Protein AF-A0A2E3FPW9-F1 (afdb_monomer_lite)

Structure (mmCIF, N/CA/C/O backbone):
data_AF-A0A2E3FPW9-F1
#
_entry.id   AF-A0A2E3FPW9-F1
#
loop_
_atom_site.group_PDB
_atom_site.id
_atom_site.type_symbol
_atom_site.label_atom_id
_atom_site.label_alt_id
_atom_site.label_comp_id
_atom_site.label_asym_id
_atom_site.label_entity_id
_atom_site.label_seq_id
_atom_site.pdbx_PDB_ins_code
_atom_site.Cartn_x
_atom_site.Cartn_y
_atom_site.Cartn_z
_atom_site.occupancy
_atom_site.B_iso_or_equiv
_atom_site.auth_seq_id
_atom_site.auth_comp_id
_atom_site.auth_asym_id
_atom_site.auth_atom_id
_atom_site.pdbx_PDB_model_num
ATOM 1 N N . MET A 1 1 ? -1.563 -15.807 -39.667 1.00 46.03 1 MET A N 1
ATOM 2 C CA . MET A 1 1 ? -0.757 -15.283 -38.542 1.00 46.03 1 MET A CA 1
ATOM 3 C C . MET A 1 1 ? -1.660 -14.359 -37.747 1.00 46.03 1 MET A C 1
ATOM 5 O O . MET A 1 1 ? -1.744 -13.180 -38.054 1.00 46.03 1 MET A O 1
ATOM 9 N N . ASN A 1 2 ? -2.432 -14.910 -36.811 1.00 40.50 2 ASN A N 1
ATOM 10 C CA . ASN A 1 2 ? -3.457 -14.133 -36.115 1.00 40.50 2 ASN A CA 1
ATOM 11 C C . ASN A 1 2 ? -2.814 -13.525 -34.871 1.00 40.50 2 ASN A C 1
ATOM 13 O O . ASN A 1 2 ? -2.562 -14.224 -33.889 1.00 40.50 2 ASN A O 1
ATOM 17 N N . ALA A 1 3 ? -2.474 -12.240 -34.967 1.00 49.78 3 ALA A N 1
ATOM 18 C CA . ALA A 1 3 ? -1.963 -11.455 -33.859 1.00 49.78 3 ALA A CA 1
ATOM 19 C C . ALA A 1 3 ? -3.011 -11.455 -32.740 1.00 49.78 3 ALA A C 1
ATOM 21 O O . ALA A 1 3 ? -4.099 -10.898 -32.872 1.00 49.78 3 ALA A O 1
ATOM 22 N N . ARG A 1 4 ? -2.686 -12.154 -31.653 1.00 55.84 4 ARG A N 1
ATOM 23 C CA . ARG A 1 4 ? -3.481 -12.201 -30.432 1.00 55.84 4 ARG A CA 1
ATOM 24 C C . ARG A 1 4 ? -3.487 -10.784 -29.861 1.00 55.84 4 ARG A C 1
ATOM 26 O O . ARG A 1 4 ? -2.462 -10.331 -29.355 1.00 55.84 4 ARG A O 1
ATOM 33 N N . ILE A 1 5 ? -4.615 -10.090 -30.000 1.00 54.59 5 ILE A N 1
ATOM 34 C CA . ILE A 1 5 ? -4.920 -8.857 -29.274 1.00 54.59 5 ILE A CA 1
ATOM 35 C C . ILE A 1 5 ? -4.732 -9.188 -27.790 1.00 54.59 5 ILE A C 1
ATOM 37 O O . ILE A 1 5 ? -5.544 -9.897 -27.201 1.00 54.59 5 ILE A O 1
ATOM 41 N N . LYS A 1 6 ? -3.604 -8.778 -27.203 1.00 56.56 6 LYS A N 1
ATOM 42 C CA . LYS A 1 6 ? -3.434 -8.809 -25.752 1.00 56.56 6 LYS A CA 1
ATOM 43 C C . LYS A 1 6 ? -4.162 -7.577 -25.241 1.00 56.56 6 LYS A C 1
ATOM 45 O O . LYS A 1 6 ? -3.653 -6.469 -25.389 1.00 56.56 6 LYS A O 1
ATOM 50 N N . ASN A 1 7 ? -5.374 -7.771 -24.729 1.00 42.84 7 ASN A N 1
ATOM 51 C CA . ASN A 1 7 ? -6.084 -6.750 -23.973 1.00 42.84 7 ASN A CA 1
ATOM 52 C C . ASN A 1 7 ? -5.177 -6.313 -22.814 1.00 42.84 7 ASN A C 1
ATOM 54 O O . ASN A 1 7 ? -4.940 -7.073 -21.881 1.00 42.84 7 ASN A O 1
ATOM 58 N N . LEU A 1 8 ? -4.619 -5.107 -22.903 1.00 51.00 8 LEU A N 1
ATOM 59 C CA . LEU A 1 8 ? -3.806 -4.476 -21.861 1.00 51.00 8 LEU A CA 1
ATOM 60 C C . LEU A 1 8 ? -4.721 -3.980 -20.727 1.00 51.00 8 LEU A C 1
ATOM 62 O O . LEU A 1 8 ? -4.841 -2.776 -20.512 1.00 51.00 8 LEU A O 1
ATOM 66 N N . GLY A 1 9 ? -5.441 -4.889 -20.064 1.00 45.94 9 GLY A N 1
ATOM 67 C CA . GLY A 1 9 ? -6.445 -4.495 -19.070 1.00 45.94 9 GLY A CA 1
ATOM 68 C C . GLY A 1 9 ? -7.058 -5.598 -18.205 1.00 45.94 9 GLY A C 1
ATOM 69 O O . GLY A 1 9 ? -8.015 -5.306 -17.498 1.00 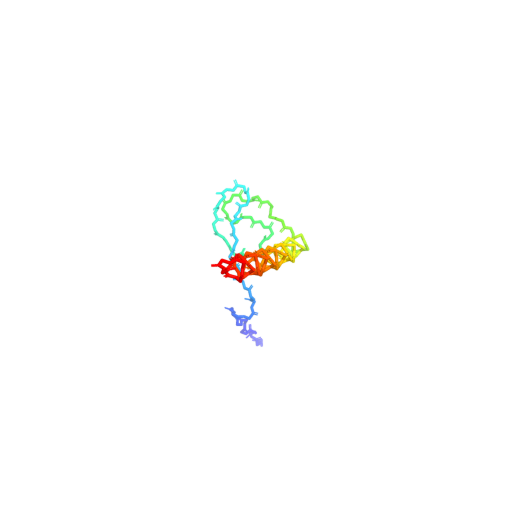45.94 9 GLY A O 1
ATOM 70 N N . GLU A 1 10 ? -6.547 -6.833 -18.240 1.00 49.56 10 GLU A N 1
ATOM 71 C CA . GLU A 1 10 ? -7.043 -7.945 -17.398 1.00 49.56 10 GLU A CA 1
ATOM 72 C C . GLU A 1 10 ? -6.099 -8.288 -16.229 1.00 49.56 10 GLU A C 1
ATOM 74 O O . GLU A 1 10 ? -6.442 -9.080 -15.353 1.00 49.56 10 GLU A O 1
ATOM 79 N N . ASP A 1 11 ? -4.934 -7.642 -16.164 1.00 57.16 11 ASP A N 1
ATOM 80 C CA . ASP A 1 11 ? -4.002 -7.758 -15.051 1.00 57.16 11 ASP A CA 1
ATOM 81 C C . ASP A 1 11 ? -4.403 -6.715 -13.997 1.00 57.16 11 ASP A C 1
ATOM 83 O O . ASP A 1 11 ? -4.433 -5.521 -14.292 1.00 57.16 11 ASP A O 1
ATOM 87 N N . GLY A 1 12 ? -4.718 -7.121 -12.766 1.00 58.22 12 GLY A N 1
ATOM 88 C CA . GLY A 1 12 ? -4.942 -6.214 -11.634 1.00 58.22 12 GLY A CA 1
ATOM 89 C C . GLY A 1 12 ? -3.670 -5.451 -11.241 1.00 58.22 12 GLY A C 1
ATOM 90 O O . GLY A 1 12 ? -3.123 -5.669 -10.161 1.00 58.22 12 GLY A O 1
ATOM 91 N N . ILE A 1 13 ? -3.171 -4.581 -12.125 1.00 61.97 13 ILE A N 1
ATOM 92 C CA . ILE A 1 13 ? -1.926 -3.832 -11.970 1.00 61.97 13 ILE A CA 1
ATOM 93 C C . ILE A 1 13 ? -2.147 -2.779 -10.888 1.00 61.97 13 ILE A C 1
ATOM 95 O O . ILE A 1 13 ? -2.547 -1.642 -11.138 1.00 61.97 13 ILE A O 1
ATOM 99 N N . SER A 1 14 ? -1.886 -3.180 -9.650 1.00 76.81 14 SER A N 1
ATOM 100 C CA . SER A 1 14 ? -1.683 -2.246 -8.549 1.00 76.81 14 SER A CA 1
ATOM 101 C C . SER A 1 14 ? -0.446 -1.373 -8.821 1.00 76.81 14 SER A C 1
ATOM 103 O O . SER A 1 14 ? 0.441 -1.750 -9.586 1.00 76.81 14 SER A O 1
ATOM 105 N N . MET A 1 15 ? -0.402 -0.163 -8.265 1.00 89.50 15 MET A N 1
ATOM 106 C CA . MET A 1 15 ? 0.769 0.715 -8.374 1.00 89.50 15 MET A CA 1
ATOM 107 C C . MET A 1 15 ? 1.677 0.502 -7.166 1.00 89.50 15 MET A C 1
ATOM 109 O O . MET A 1 15 ? 1.192 0.400 -6.039 1.00 89.50 15 MET A O 1
ATOM 113 N N . ALA A 1 16 ? 2.987 0.476 -7.397 1.00 90.19 16 ALA A N 1
ATOM 114 C CA . ALA A 1 16 ? 3.995 0.345 -6.354 1.00 90.19 16 ALA A CA 1
ATOM 115 C C . ALA A 1 16 ? 5.113 1.379 -6.533 1.00 90.19 16 ALA A C 1
ATOM 117 O O . ALA A 1 16 ? 5.408 1.844 -7.637 1.00 90.19 16 ALA A O 1
ATOM 118 N N . PHE A 1 17 ? 5.760 1.733 -5.427 1.00 93.69 17 PHE A N 1
ATOM 119 C CA . PHE A 1 17 ? 6.930 2.604 -5.434 1.00 93.69 17 PHE A CA 1
ATOM 120 C C . PHE A 1 17 ? 8.202 1.768 -5.353 1.00 93.69 17 PHE A C 1
ATOM 122 O O . PHE A 1 17 ? 8.280 0.808 -4.588 1.00 93.69 17 PHE A O 1
ATOM 129 N N . CYS A 1 18 ? 9.219 2.150 -6.127 1.00 95.25 18 CYS A N 1
ATOM 130 C CA . CYS A 1 18 ? 10.531 1.527 -6.037 1.00 95.25 18 CYS A CA 1
ATOM 131 C C . CYS A 1 18 ? 11.121 1.710 -4.632 1.00 95.25 18 CYS A C 1
ATOM 133 O O . CYS 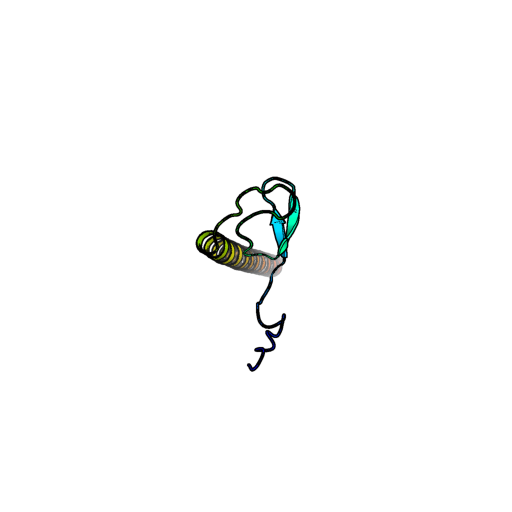A 1 18 ? 11.302 2.839 -4.178 1.00 95.25 18 CYS A O 1
ATOM 135 N N . THR A 1 19 ? 11.519 0.613 -3.988 1.00 94.06 19 THR A N 1
ATOM 136 C CA . THR A 1 19 ? 12.125 0.620 -2.642 1.00 94.06 19 THR A CA 1
ATOM 137 C C . THR A 1 19 ? 13.513 1.264 -2.584 1.00 94.06 19 THR A C 1
ATOM 139 O O . THR A 1 19 ? 14.038 1.487 -1.498 1.00 94.06 19 THR A O 1
ATOM 142 N N . ASN A 1 20 ? 14.120 1.558 -3.737 1.00 97.12 20 ASN A N 1
ATOM 143 C CA . ASN A 1 20 ? 15.452 2.152 -3.828 1.00 97.12 20 ASN A CA 1
ATOM 144 C C . ASN A 1 20 ? 15.429 3.627 -4.258 1.00 97.12 20 ASN A C 1
ATOM 146 O O . ASN A 1 20 ? 16.118 4.439 -3.655 1.00 97.12 20 ASN A O 1
ATOM 150 N N . CYS A 1 21 ? 14.642 3.983 -5.281 1.00 97.19 21 CYS A N 1
ATOM 151 C CA . CYS A 1 21 ? 14.617 5.346 -5.831 1.00 97.19 21 CYS A CA 1
ATOM 152 C C . CYS A 1 21 ? 13.275 6.073 -5.662 1.00 97.19 21 CYS 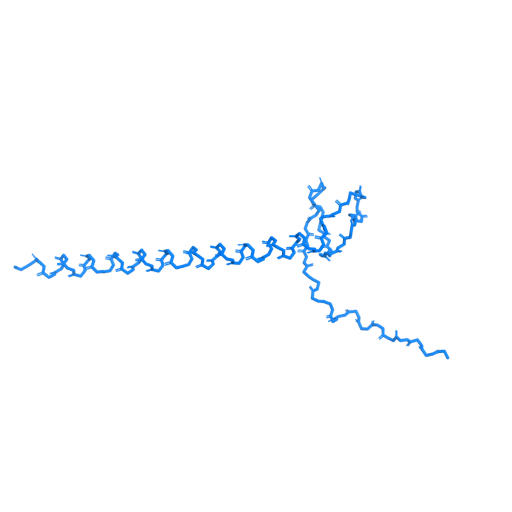A C 1
ATOM 154 O O . CYS A 1 21 ? 13.137 7.199 -6.131 1.00 97.19 21 CYS A O 1
ATOM 156 N N . GLY A 1 22 ? 12.262 5.427 -5.075 1.00 95.69 22 GLY A N 1
ATOM 157 C CA . GLY A 1 22 ? 10.957 6.034 -4.793 1.00 95.69 22 GLY A CA 1
ATOM 158 C C . GLY A 1 22 ? 10.083 6.328 -6.015 1.00 95.69 22 GLY A C 1
ATOM 159 O O . GLY A 1 22 ? 9.008 6.895 -5.865 1.00 95.69 22 GLY A O 1
ATOM 160 N N . GLN A 1 23 ? 10.505 5.954 -7.225 1.00 96.62 23 GLN A N 1
ATOM 161 C CA . GLN A 1 23 ? 9.712 6.194 -8.431 1.00 96.62 23 GLN A CA 1
ATOM 162 C C . GLN A 1 23 ? 8.508 5.254 -8.517 1.00 96.62 23 GLN A C 1
ATOM 164 O O . GLN A 1 23 ? 8.620 4.061 -8.222 1.00 96.62 23 GLN A O 1
ATOM 169 N N . MET A 1 24 ? 7.375 5.792 -8.970 1.00 93.81 24 MET A N 1
ATOM 170 C CA . MET A 1 24 ? 6.136 5.036 -9.147 1.00 93.81 24 MET A CA 1
ATOM 171 C C . MET A 1 24 ? 6.187 4.175 -10.414 1.00 93.81 24 MET A C 1
ATOM 173 O O . MET A 1 24 ? 6.551 4.630 -11.508 1.00 93.81 24 MET A O 1
ATOM 177 N N . GLN A 1 25 ? 5.795 2.916 -10.273 1.00 92.12 25 GLN A N 1
ATOM 178 C CA . GLN A 1 25 ? 5.758 1.940 -11.351 1.00 92.12 25 GLN A CA 1
ATOM 179 C C . GLN A 1 25 ? 4.620 0.934 -11.153 1.00 92.12 25 GLN A C 1
ATOM 181 O O . GLN A 1 25 ? 3.987 0.886 -10.099 1.00 92.12 25 GLN A O 1
ATOM 186 N N . ALA A 1 26 ? 4.365 0.141 -12.192 1.00 88.12 26 ALA A N 1
ATOM 187 C CA . ALA A 1 26 ? 3.477 -1.006 -12.093 1.00 88.12 26 ALA A CA 1
ATOM 188 C C . ALA A 1 26 ? 3.999 -1.976 -11.024 1.00 88.12 26 ALA A C 1
ATOM 190 O O . ALA A 1 26 ? 5.204 -2.215 -10.923 1.00 88.12 26 ALA A O 1
ATOM 191 N N . ASP A 1 27 ? 3.092 -2.519 -10.227 1.00 83.12 27 ASP A N 1
ATOM 192 C CA . ASP A 1 27 ? 3.401 -3.582 -9.285 1.00 83.12 27 ASP A CA 1
ATOM 193 C C . ASP A 1 27 ? 3.776 -4.880 -10.017 1.00 83.12 27 ASP A C 1
ATOM 195 O O . ASP A 1 27 ? 3.427 -5.086 -11.180 1.00 83.12 27 ASP A O 1
ATOM 199 N N . GLY A 1 28 ? 4.547 -5.738 -9.349 1.00 82.94 28 GLY A N 1
ATOM 200 C CA . GLY A 1 28 ? 5.031 -6.996 -9.927 1.00 82.94 28 GLY A CA 1
ATOM 201 C C . GLY A 1 28 ? 6.188 -6.850 -10.927 1.00 82.94 28 GLY A C 1
ATOM 202 O O . GLY A 1 28 ? 6.707 -7.857 -11.417 1.00 82.94 28 GLY A O 1
ATOM 203 N N . THR A 1 29 ? 6.665 -5.631 -11.222 1.00 89.19 29 THR A N 1
ATOM 204 C CA . THR A 1 29 ? 7.883 -5.458 -12.029 1.00 89.19 29 THR A CA 1
ATOM 205 C C . THR A 1 29 ? 9.085 -6.029 -11.285 1.00 89.19 29 THR A C 1
ATOM 207 O O . THR A 1 29 ? 9.282 -5.761 -10.109 1.00 89.19 29 THR A O 1
ATOM 210 N N . LYS A 1 30 ? 9.930 -6.815 -11.964 1.00 91.56 30 LYS A N 1
ATOM 211 C CA . LYS A 1 30 ? 11.123 -7.421 -11.336 1.00 91.56 30 LYS A CA 1
ATOM 212 C C . LYS A 1 30 ? 12.277 -6.437 -11.154 1.00 91.56 30 LYS A C 1
ATOM 214 O O . LYS A 1 30 ? 13.135 -6.650 -10.303 1.00 91.56 30 LYS A O 1
ATOM 219 N N . PHE A 1 31 ? 12.313 -5.375 -11.953 1.00 95.12 31 PHE A N 1
ATOM 220 C CA . PHE A 1 31 ? 13.355 -4.353 -11.936 1.00 95.12 31 PHE A CA 1
ATOM 221 C C . PHE A 1 31 ? 12.727 -2.971 -12.084 1.00 95.12 31 PHE A C 1
ATOM 223 O O . PHE A 1 31 ? 11.767 -2.798 -12.836 1.00 95.12 31 PHE A O 1
ATOM 230 N N . CYS A 1 32 ? 13.287 -1.980 -11.393 1.00 95.81 32 CYS A N 1
ATOM 231 C CA . CYS A 1 32 ? 12.869 -0.595 -11.536 1.00 95.81 32 CYS A CA 1
ATOM 232 C C . CYS A 1 32 ? 13.244 -0.065 -12.922 1.00 95.81 32 CYS A C 1
ATOM 234 O O . CYS A 1 32 ? 14.423 -0.017 -13.272 1.00 95.81 32 CYS A O 1
ATOM 236 N N . ARG A 1 33 ? 12.257 0.433 -13.673 1.00 94.12 33 ARG A N 1
ATOM 237 C CA . ARG A 1 33 ? 12.480 1.048 -14.997 1.00 94.12 33 ARG A CA 1
ATOM 238 C C . ARG A 1 33 ? 13.311 2.338 -14.974 1.00 94.12 33 ARG A C 1
ATOM 240 O O . ARG A 1 33 ? 13.712 2.809 -16.030 1.00 94.12 33 ARG A O 1
ATOM 247 N N . PHE A 1 34 ? 13.526 2.922 -13.793 1.00 95.69 34 PHE A N 1
ATOM 248 C CA . PHE A 1 34 ? 14.244 4.188 -13.626 1.00 95.69 34 PHE A CA 1
ATOM 249 C C . PHE A 1 34 ? 15.667 4.014 -13.096 1.00 95.69 34 PHE A C 1
ATOM 251 O O . PHE A 1 34 ? 16.583 4.617 -13.638 1.00 95.69 34 PHE A O 1
ATOM 258 N N . CYS A 1 35 ? 15.866 3.208 -12.047 1.00 97.44 35 CYS A N 1
ATOM 259 C CA . CYS A 1 35 ? 17.185 3.024 -11.426 1.00 97.44 35 CYS A CA 1
ATOM 260 C C . CYS A 1 35 ? 17.778 1.620 -11.610 1.00 97.44 35 CYS A C 1
ATOM 262 O O . CYS A 1 35 ? 18.880 1.362 -11.141 1.00 97.44 35 CYS A O 1
ATOM 264 N N . GLY A 1 36 ? 17.056 0.692 -12.248 1.00 95.69 36 GLY A N 1
ATOM 265 C CA . GLY A 1 36 ? 17.527 -0.672 -12.503 1.00 95.69 36 GLY A CA 1
ATOM 266 C C . GLY A 1 36 ? 17.569 -1.591 -11.278 1.00 95.69 36 GLY A C 1
ATOM 267 O O . GLY A 1 36 ? 17.904 -2.765 -11.421 1.00 95.69 36 GLY A O 1
ATOM 268 N N . SER A 1 37 ? 17.212 -1.110 -10.081 1.00 96.88 37 SER A N 1
ATOM 269 C CA . SER A 1 37 ? 17.234 -1.943 -8.876 1.00 96.88 37 SER A CA 1
ATOM 270 C C . SER A 1 37 ? 16.220 -3.084 -8.958 1.00 96.88 37 SER A C 1
ATOM 272 O O . SER A 1 37 ? 15.078 -2.907 -9.403 1.00 96.88 37 SER A O 1
ATOM 274 N N . GLN A 1 38 ? 16.627 -4.264 -8.497 1.00 95.31 38 GLN A N 1
ATOM 275 C CA . GLN A 1 38 ? 15.735 -5.411 -8.397 1.00 95.31 38 GLN A CA 1
ATOM 276 C C . GLN A 1 38 ? 14.636 -5.131 -7.367 1.00 95.31 38 GLN A C 1
ATOM 278 O O . GLN A 1 38 ? 14.906 -4.663 -6.261 1.00 95.31 38 GLN A O 1
ATOM 283 N N . GLN A 1 39 ? 13.391 -5.379 -7.760 1.00 94.19 39 GLN A N 1
ATOM 284 C CA . GLN A 1 39 ? 12.226 -5.223 -6.899 1.00 94.19 39 GLN A CA 1
ATOM 285 C C . GLN A 1 39 ? 11.928 -6.531 -6.154 1.00 94.19 39 GLN A C 1
ATOM 287 O O . GLN A 1 39 ? 12.356 -7.604 -6.594 1.00 94.19 39 GLN A O 1
ATOM 292 N N . PRO A 1 40 ? 11.185 -6.469 -5.037 1.00 91.88 40 PRO A N 1
ATOM 293 C CA . PRO A 1 40 ? 10.773 -7.664 -4.318 1.00 91.88 40 PRO A CA 1
ATOM 294 C C . PRO A 1 40 ? 9.941 -8.594 -5.212 1.00 91.88 40 PRO A C 1
ATOM 296 O O . PRO A 1 40 ? 9.099 -8.146 -5.986 1.00 91.88 40 PRO A O 1
ATOM 299 N N . GLY A 1 41 ? 10.173 -9.903 -5.098 1.00 89.19 41 GLY A N 1
ATOM 300 C CA . GLY A 1 41 ? 9.425 -10.895 -5.868 1.00 89.19 41 GLY A CA 1
ATOM 301 C C . GLY A 1 41 ? 7.955 -10.996 -5.450 1.00 89.19 41 GLY A C 1
ATOM 302 O O . GLY A 1 41 ? 7.593 -10.713 -4.309 1.00 89.19 41 GLY A O 1
ATOM 303 N N . GLU A 1 42 ? 7.124 -11.492 -6.364 1.00 87.44 42 GLU A N 1
ATOM 304 C CA . GLU A 1 42 ? 5.666 -11.601 -6.211 1.00 87.44 42 GLU A CA 1
ATOM 305 C C . GLU A 1 42 ? 5.222 -12.344 -4.944 1.00 87.44 42 GLU A C 1
ATOM 307 O O . GLU A 1 42 ? 4.330 -11.890 -4.237 1.00 87.44 42 GLU A O 1
ATOM 312 N N . GLN A 1 43 ? 5.901 -13.441 -4.598 1.00 89.75 43 GLN A N 1
ATOM 313 C CA . GLN A 1 43 ? 5.636 -14.219 -3.379 1.00 89.75 43 GLN A CA 1
ATOM 314 C C . GLN A 1 43 ? 5.747 -13.363 -2.107 1.00 89.75 43 GLN A C 1
ATOM 316 O O . GLN A 1 43 ? 4.901 -13.433 -1.216 1.00 89.75 43 GLN A O 1
AT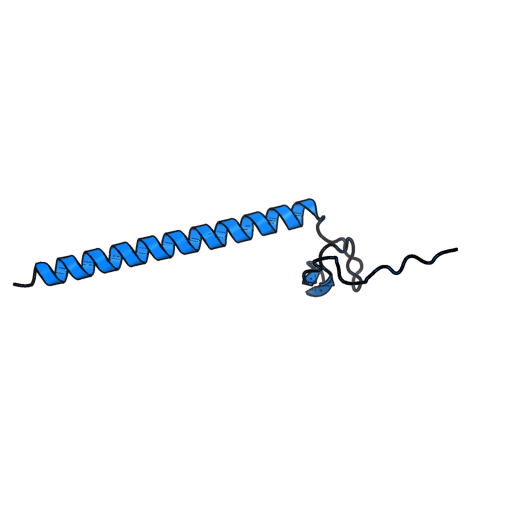OM 321 N N . LEU A 1 44 ? 6.792 -12.532 -2.025 1.00 90.62 44 LEU A N 1
ATOM 322 C CA . LEU A 1 44 ? 7.005 -11.658 -0.875 1.00 90.62 44 LEU A CA 1
ATOM 323 C C . LEU A 1 44 ? 5.955 -10.546 -0.844 1.00 90.62 44 LEU A C 1
ATOM 325 O O . LEU A 1 44 ? 5.381 -10.286 0.209 1.00 90.62 44 LEU A O 1
ATOM 329 N N . ILE A 1 45 ? 5.661 -9.936 -1.994 1.00 89.62 45 ILE A N 1
ATOM 330 C CA . ILE A 1 45 ? 4.623 -8.905 -2.109 1.00 89.62 45 ILE A CA 1
ATOM 331 C C . ILE A 1 45 ? 3.251 -9.454 -1.693 1.00 89.62 45 ILE A C 1
ATOM 333 O O . ILE A 1 45 ? 2.557 -8.821 -0.899 1.00 89.62 45 ILE A O 1
ATOM 337 N N . ALA A 1 46 ? 2.879 -10.650 -2.152 1.00 90.12 46 ALA A N 1
ATOM 338 C CA . ALA A 1 46 ? 1.628 -11.304 -1.777 1.00 90.12 46 ALA A CA 1
ATOM 339 C C . ALA A 1 46 ? 1.546 -11.551 -0.264 1.00 90.12 46 ALA A C 1
ATOM 341 O O . ALA A 1 46 ? 0.537 -11.227 0.364 1.00 90.12 46 ALA A O 1
ATOM 342 N N . ARG A 1 47 ? 2.627 -12.054 0.347 1.00 94.31 47 ARG A N 1
ATOM 343 C CA . ARG A 1 47 ? 2.692 -12.252 1.801 1.00 94.31 47 ARG A CA 1
ATOM 344 C C . ARG A 1 47 ? 2.503 -10.943 2.566 1.00 94.31 47 ARG A C 1
ATOM 346 O O . ARG A 1 47 ? 1.692 -10.897 3.486 1.00 94.31 47 ARG A O 1
ATOM 353 N N . LEU A 1 48 ? 3.214 -9.890 2.170 1.00 91.69 48 LEU A N 1
ATOM 354 C CA . LEU A 1 48 ? 3.127 -8.580 2.820 1.00 91.69 48 LEU A CA 1
ATOM 355 C C . LEU A 1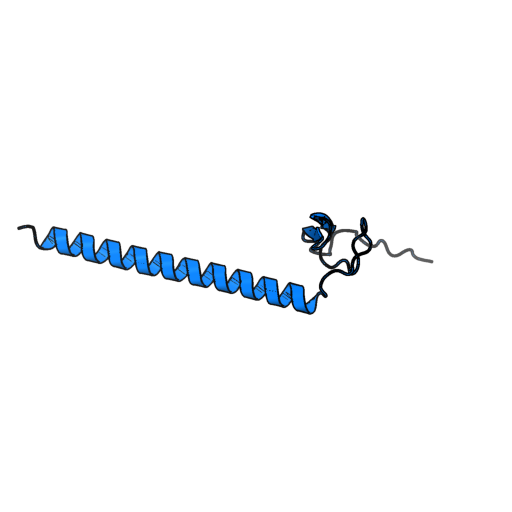 48 ? 1.727 -7.965 2.691 1.00 91.69 48 LEU A C 1
ATOM 357 O O . LEU A 1 48 ? 1.254 -7.319 3.621 1.00 91.69 48 LEU A O 1
ATOM 361 N N . ARG A 1 49 ? 1.032 -8.197 1.572 1.00 89.56 49 ARG A N 1
ATOM 362 C CA . ARG A 1 49 ? -0.362 -7.762 1.383 1.00 89.56 49 ARG A CA 1
ATOM 363 C C . ARG A 1 49 ? -1.321 -8.468 2.329 1.00 89.56 49 ARG A C 1
ATOM 365 O O . ARG A 1 49 ? -2.133 -7.802 2.965 1.00 89.56 49 ARG A O 1
ATOM 372 N N . MET A 1 50 ? -1.195 -9.788 2.451 1.00 94.44 50 MET A N 1
ATOM 373 C CA . MET A 1 50 ? -1.999 -10.566 3.398 1.00 94.44 50 MET A CA 1
ATOM 374 C C . MET A 1 50 ? -1.739 -10.123 4.842 1.00 94.44 50 MET A C 1
ATOM 376 O O . MET A 1 50 ? -2.677 -9.950 5.615 1.00 94.44 50 MET A O 1
ATOM 380 N N . GLU A 1 51 ? -0.477 -9.878 5.199 1.00 96.69 51 GLU A N 1
ATOM 381 C CA . GLU A 1 51 ? -0.110 -9.376 6.525 1.00 96.69 51 GLU A CA 1
ATOM 382 C C . GLU A 1 51 ? -0.706 -7.985 6.795 1.00 96.69 51 GLU A C 1
ATOM 384 O O . GLU A 1 51 ? -1.316 -7.763 7.841 1.00 96.69 51 GLU A O 1
ATOM 389 N N . ALA A 1 52 ? -0.611 -7.066 5.831 1.00 94.25 52 ALA A N 1
ATOM 390 C CA . ALA A 1 52 ? -1.197 -5.735 5.948 1.00 94.25 52 ALA A CA 1
ATOM 391 C C . ALA A 1 52 ? -2.726 -5.785 6.122 1.00 94.25 52 ALA A C 1
ATOM 393 O O . ALA A 1 52 ? -3.285 -5.024 6.915 1.00 94.25 52 ALA A O 1
ATOM 394 N N . GLU A 1 53 ? -3.416 -6.682 5.417 1.00 96.50 53 GLU A N 1
ATOM 395 C CA . GLU A 1 53 ? -4.857 -6.885 5.585 1.00 96.50 53 GLU A CA 1
ATOM 396 C C . GLU A 1 53 ? -5.203 -7.455 6.967 1.00 96.50 53 GLU A C 1
ATOM 398 O O . GLU A 1 53 ? -6.098 -6.934 7.639 1.00 96.50 53 GLU A O 1
ATOM 403 N N . ALA A 1 54 ? -4.444 -8.445 7.444 1.00 97.44 54 ALA A N 1
ATOM 404 C CA . ALA A 1 54 ? -4.625 -9.016 8.775 1.00 97.44 54 ALA A CA 1
ATOM 405 C C . ALA A 1 54 ? -4.461 -7.961 9.885 1.00 97.44 54 ALA A C 1
ATOM 407 O O . ALA A 1 54 ? -5.282 -7.895 10.802 1.00 97.44 54 ALA A O 1
ATOM 408 N N . ILE A 1 55 ? -3.458 -7.081 9.774 1.00 97.31 55 ILE A N 1
ATOM 409 C CA . ILE A 1 55 ? -3.235 -5.977 10.724 1.00 97.31 55 ILE A CA 1
ATOM 410 C C . ILE A 1 55 ? -4.412 -4.994 10.719 1.00 97.31 55 ILE A C 1
ATOM 412 O O . ILE A 1 55 ? -4.867 -4.555 11.782 1.00 97.31 55 ILE A O 1
ATOM 416 N N . ARG A 1 56 ? -4.938 -4.649 9.536 1.00 96.88 56 ARG A N 1
ATOM 417 C CA . ARG A 1 56 ? -6.106 -3.760 9.404 1.00 96.88 56 ARG A CA 1
ATOM 418 C C . ARG A 1 56 ? -7.330 -4.364 10.085 1.00 96.88 56 ARG A C 1
ATOM 420 O O . ARG A 1 56 ? -7.999 -3.676 10.856 1.00 96.88 56 ARG A O 1
ATOM 427 N N . PHE A 1 57 ? -7.581 -5.649 9.852 1.00 97.31 57 PHE A N 1
ATOM 428 C CA . PHE A 1 57 ? -8.688 -6.372 10.468 1.00 97.31 57 PHE A CA 1
ATOM 429 C C . PHE A 1 57 ? -8.546 -6.467 11.994 1.00 97.31 57 PHE A C 1
ATOM 431 O O . PHE A 1 57 ? -9.493 -6.190 12.731 1.00 97.31 57 PHE A O 1
ATOM 438 N N . GLN A 1 58 ? -7.350 -6.794 12.490 1.00 96.69 58 GLN A N 1
ATOM 439 C CA . GLN A 1 58 ? -7.074 -6.860 13.925 1.00 96.69 58 GLN A CA 1
ATOM 440 C C . GLN A 1 58 ? -7.298 -5.503 14.604 1.00 96.69 58 GLN A C 1
ATOM 442 O O . GLN A 1 58 ? -7.976 -5.418 15.629 1.00 96.69 58 GLN A O 1
ATOM 447 N N . THR A 1 59 ? -6.769 -4.433 14.010 1.00 96.75 59 THR A N 1
ATOM 448 C CA . THR A 1 59 ? -6.916 -3.069 14.536 1.00 96.75 59 THR A CA 1
ATOM 449 C C . THR A 1 59 ? -8.387 -2.655 14.601 1.00 96.75 59 THR A C 1
ATOM 451 O O . THR A 1 59 ? -8.828 -2.090 15.604 1.00 96.75 59 THR A O 1
ATOM 454 N N . GLN A 1 60 ? -9.172 -2.998 13.576 1.00 95.88 60 GLN A N 1
ATOM 455 C CA . GLN A 1 60 ? -10.609 -2.733 13.547 1.00 95.88 60 GLN A CA 1
ATOM 456 C C . GLN A 1 60 ? -11.354 -3.452 14.685 1.00 95.88 60 GLN A C 1
ATOM 458 O O . GLN A 1 60 ? -12.193 -2.843 15.351 1.00 95.88 60 GLN A O 1
ATOM 463 N N . GLN A 1 61 ? -11.020 -4.716 14.964 1.00 95.56 61 GLN A N 1
ATOM 464 C CA . GLN A 1 61 ? -11.617 -5.464 16.076 1.00 95.56 61 GLN A CA 1
ATOM 465 C C . GLN A 1 61 ? -11.259 -4.878 17.446 1.00 95.56 61 GLN A C 1
ATOM 467 O O . GLN A 1 61 ? -12.135 -4.737 18.301 1.00 95.56 61 GLN A O 1
ATOM 472 N N . ILE A 1 62 ? -9.996 -4.489 17.653 1.00 95.69 62 ILE A N 1
ATOM 473 C CA . ILE A 1 62 ? -9.549 -3.851 18.901 1.00 95.69 62 ILE A CA 1
ATOM 474 C C . ILE A 1 62 ? -10.307 -2.540 19.128 1.00 95.69 62 ILE A C 1
ATOM 476 O O . ILE A 1 62 ? -10.782 -2.274 20.234 1.00 95.69 62 ILE A O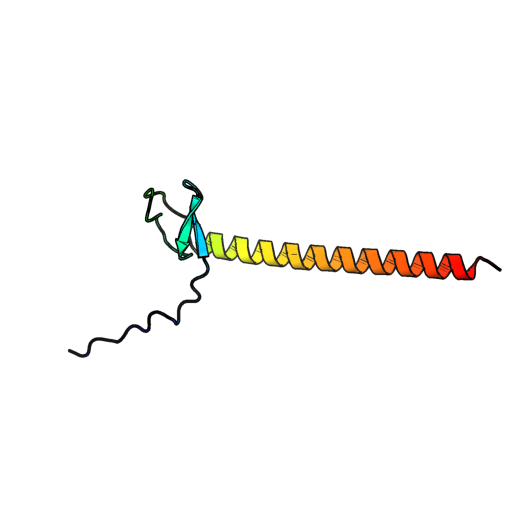 1
ATOM 480 N N . GLN A 1 63 ? -10.465 -1.728 18.081 1.00 94.38 63 GLN A N 1
ATOM 481 C CA . GLN A 1 63 ? -11.226 -0.487 18.164 1.00 94.38 63 GLN A CA 1
ATOM 482 C C . GLN A 1 63 ? -12.700 -0.748 18.509 1.00 94.38 63 GLN A C 1
ATOM 484 O O . GLN A 1 63 ? -13.259 -0.047 19.356 1.00 94.38 63 GLN A O 1
ATOM 489 N N . ALA A 1 64 ? -13.314 -1.777 17.917 1.00 92.81 64 ALA A N 1
ATOM 490 C CA . ALA A 1 64 ? -14.691 -2.167 18.214 1.00 92.81 64 ALA A CA 1
ATOM 491 C C . ALA A 1 64 ? -14.861 -2.628 19.671 1.00 92.81 64 ALA A C 1
ATOM 493 O O . ALA A 1 64 ? -15.755 -2.135 20.361 1.00 92.81 64 ALA A O 1
ATOM 494 N N . GLN A 1 65 ? -13.974 -3.493 20.178 1.00 91.81 65 GLN A N 1
ATOM 495 C CA . GLN A 1 65 ? -13.994 -3.912 21.586 1.00 91.81 65 GLN A CA 1
ATOM 496 C C . GLN A 1 65 ? -13.807 -2.726 22.534 1.00 91.81 65 GLN A C 1
ATOM 498 O O . GLN A 1 65 ? -14.530 -2.596 23.523 1.00 91.81 65 GLN A O 1
ATOM 503 N N . ARG A 1 66 ? -12.878 -1.814 22.217 1.00 92.50 66 ARG A N 1
ATOM 504 C CA . ARG A 1 66 ? -12.642 -0.624 23.040 1.00 92.50 66 ARG A CA 1
ATOM 505 C C . ARG A 1 66 ? -13.867 0.291 23.086 1.00 92.50 66 ARG A C 1
ATOM 507 O O . ARG A 1 66 ? -14.190 0.808 24.155 1.00 92.50 66 ARG A O 1
ATOM 514 N N . MET A 1 67 ? -14.572 0.474 21.967 1.00 90.50 67 MET A N 1
ATOM 515 C CA . MET A 1 67 ? -15.814 1.256 21.946 1.00 90.50 67 MET A CA 1
ATOM 516 C C . MET A 1 67 ? -16.938 0.591 22.746 1.00 90.50 67 MET A C 1
ATOM 518 O O . MET A 1 67 ? -17.642 1.282 23.482 1.00 90.50 67 MET A O 1
ATOM 522 N N . GLN A 1 68 ? -17.075 -0.735 22.663 1.00 87.38 68 GLN A N 1
ATOM 523 C CA . GLN A 1 68 ? -18.064 -1.478 23.451 1.00 87.38 68 GLN A CA 1
ATOM 524 C C . GLN A 1 68 ? -17.804 -1.343 24.959 1.00 87.38 68 GLN A C 1
ATOM 526 O O . GLN A 1 68 ? -18.725 -1.041 25.718 1.00 87.38 68 GLN A O 1
ATOM 531 N N . GLY A 1 69 ? -16.545 -1.471 25.394 1.00 87.19 69 GLY A N 1
ATOM 532 C CA . GLY A 1 69 ? -16.168 -1.296 26.799 1.00 87.19 69 GLY A CA 1
ATOM 533 C C . GLY A 1 69 ? -16.441 0.116 27.333 1.00 87.19 69 GLY A C 1
ATOM 534 O O . GLY A 1 69 ? -16.946 0.268 28.447 1.00 87.19 69 GLY A O 1
ATOM 535 N N . MET A 1 70 ? -16.174 1.156 26.531 1.00 86.06 70 MET A N 1
ATOM 536 C CA . MET A 1 70 ? -16.493 2.537 26.917 1.00 86.06 70 MET A CA 1
ATOM 537 C C . MET A 1 70 ? -18.002 2.775 27.033 1.00 86.06 70 MET A C 1
ATOM 539 O O . MET A 1 70 ? -18.441 3.431 27.978 1.00 86.06 70 MET A O 1
ATOM 543 N N . ASN A 1 71 ? -18.801 2.226 26.114 1.00 87.06 71 ASN A N 1
ATOM 544 C CA . ASN A 1 71 ? -20.255 2.369 26.155 1.00 87.06 71 ASN A CA 1
ATOM 545 C C . ASN A 1 71 ? -20.861 1.682 27.391 1.00 87.06 71 ASN A C 1
ATOM 547 O O . ASN A 1 71 ? -21.638 2.305 28.115 1.00 87.06 71 ASN A O 1
ATOM 551 N N . TYR A 1 72 ? -20.433 0.451 27.692 1.00 84.88 72 TYR A N 1
ATOM 552 C CA . TYR A 1 72 ? -20.899 -0.289 28.868 1.00 84.88 72 TYR A CA 1
ATOM 553 C C . TYR A 1 72 ? -20.574 0.438 30.183 1.00 84.88 72 TYR A C 1
ATOM 555 O O . TYR A 1 72 ? -21.441 0.603 31.042 1.00 84.88 72 TYR A O 1
ATOM 563 N N . ASN A 1 73 ? -19.342 0.939 30.334 1.00 84.81 73 ASN A N 1
ATOM 564 C CA . ASN A 1 73 ? -18.940 1.666 31.540 1.00 84.81 73 ASN A CA 1
ATOM 565 C C . ASN A 1 73 ? -19.716 2.988 31.710 1.00 84.81 73 ASN A C 1
ATOM 567 O O . ASN A 1 73 ? -20.168 3.305 32.813 1.00 84.81 73 ASN A O 1
ATOM 571 N N . GLN A 1 74 ? -19.942 3.726 30.616 1.00 85.00 74 GLN A N 1
ATOM 572 C CA . GLN A 1 74 ? -20.744 4.951 30.630 1.00 85.00 74 GLN A CA 1
ATOM 573 C C . GLN A 1 74 ? -22.206 4.673 31.012 1.00 85.00 74 GLN A C 1
ATOM 575 O O . GLN A 1 74 ? -22.796 5.436 31.781 1.00 85.00 74 GLN A O 1
ATOM 580 N N . GLN A 1 75 ? -22.799 3.593 30.497 1.00 84.50 75 GLN A N 1
ATOM 581 C CA . GLN A 1 75 ? -24.172 3.211 30.823 1.00 84.50 75 GLN A CA 1
ATOM 582 C C . GLN A 1 75 ? -24.306 2.799 32.297 1.00 84.50 75 GLN A C 1
ATOM 584 O O . GLN A 1 75 ? -25.258 3.207 32.962 1.00 84.50 75 GLN A O 1
ATOM 589 N N . GLN A 1 76 ? -23.333 2.063 32.841 1.00 81.25 76 GLN A N 1
ATOM 590 C CA . GLN A 1 76 ? -23.343 1.673 34.252 1.00 81.25 76 GLN A CA 1
ATOM 591 C C . GLN A 1 76 ? -23.198 2.883 35.192 1.00 81.25 76 GLN A C 1
ATOM 593 O O . GLN A 1 76 ? -23.879 2.957 36.213 1.00 81.25 76 GLN A O 1
ATOM 598 N N . ASN A 1 77 ? -22.357 3.864 34.848 1.00 79.38 77 ASN A N 1
ATOM 599 C CA . ASN A 1 77 ? -22.202 5.075 35.661 1.00 79.38 77 ASN A CA 1
ATOM 600 C C . ASN A 1 77 ? -23.486 5.928 35.678 1.00 79.38 77 ASN A C 1
ATOM 602 O O . ASN A 1 77 ? -23.844 6.494 36.706 1.00 79.38 77 ASN A O 1
ATOM 606 N N . GLN A 1 78 ? -24.230 5.963 34.567 1.00 79.50 78 GLN A N 1
ATOM 607 C CA . GLN A 1 78 ? -25.548 6.607 34.529 1.00 79.50 78 GLN A CA 1
ATOM 608 C C . GLN A 1 78 ? -26.572 5.897 35.426 1.00 79.50 78 GLN A C 1
ATOM 610 O O . GLN A 1 78 ? -27.362 6.570 36.081 1.00 79.50 78 GLN A O 1
ATOM 615 N N . GLN A 1 79 ? -26.532 4.562 35.504 1.00 75.88 79 GLN A N 1
ATOM 616 C CA . GLN A 1 79 ? -27.426 3.789 36.375 1.00 75.88 79 GLN A CA 1
ATOM 617 C C . GLN A 1 79 ? -27.120 3.973 37.868 1.00 75.88 79 GLN A C 1
ATOM 619 O O . GLN A 1 79 ? -28.032 3.899 38.681 1.00 75.88 79 GLN A O 1
ATOM 624 N N . ARG A 1 80 ? -25.863 4.243 38.245 1.00 71.62 80 ARG A N 1
ATOM 625 C CA . ARG A 1 80 ? -25.463 4.472 39.648 1.00 71.62 80 ARG A CA 1
ATOM 626 C C . ARG A 1 80 ? -25.650 5.913 40.139 1.00 71.62 80 ARG A C 1
ATOM 628 O O . ARG A 1 80 ? -25.186 6.233 41.228 1.00 71.62 80 ARG A O 1
ATOM 635 N N . ARG A 1 81 ? -26.267 6.791 39.340 1.00 65.00 81 ARG A N 1
ATOM 636 C CA . ARG A 1 81 ? -26.412 8.228 39.639 1.00 65.00 81 ARG A CA 1
ATOM 637 C C . ARG A 1 81 ? -27.788 8.613 40.210 1.00 65.00 81 ARG A C 1
ATOM 639 O O . ARG A 1 81 ? -28.211 9.752 40.031 1.00 65.00 81 ARG A O 1
ATOM 646 N N . TRP A 1 82 ? -28.451 7.679 40.890 1.00 58.66 82 TRP A N 1
ATOM 647 C CA . TRP A 1 82 ? -29.701 7.870 41.630 1.00 58.66 82 TRP A CA 1
ATOM 648 C C . TRP A 1 82 ? -29.573 7.274 43.027 1.00 58.66 82 TRP A C 1
ATOM 650 O O . TRP A 1 82 ? -28.975 6.178 43.126 1.00 58.66 82 TRP A O 1
#

Foldseek 3Di:
DDPPPPPPPPDPFDWDAAPPPRDIDTPQDQADPPPRDGDDHPVVVVVVVVVVVVVVVVVVVVVVVVVVVVVVVVVVVVVVPD

Sequence (82 aa):
MNARIKNLGEDGISMAFCTNCGQMQADGTKFCRFCGSQQPGEQLIARLRMEAEAIRFQTQQIQAQRMQGMNYNQQQNQQRRW

Secondary structure (DSSP, 8-state):
-------TTSS---EEE-TTT--EEETT-SB-TTT-PBPPPHHHHHHHHHHHHHHHHHHHHHHHHHHHHHHHHHHHHHHT--

pLDDT: mean 84.06, std 15.95, range [40.5, 97.44]

Radius of gyration: 23.75 Å; chains: 1; bounding box: 47×24×80 Å